Protein AF-A0A350LX52-F1 (afdb_monomer_lite)

Secondary structure (DSSP, 8-state):
--GGG------TTSS-SS-SSSHHHHHHHS----PPP-

pLDDT: mean 94.59, std 3.58, range [82.94, 98.19]

Radius of gyration: 13.13 Å; chains: 1; bounding box: 36×17×26 Å

Foldseek 3Di:
DPPVQDDDDDPDPVDQPADPPDPVSVVSRPDDDDDDDD

Structure (mmCIF, N/CA/C/O backbone):
data_AF-A0A350LX52-F1
#
_entry.id   AF-A0A350LX52-F1
#
loop_
_atom_site.group_PDB
_atom_site.id
_atom_site.type_symbol
_atom_site.label_atom_id
_atom_site.label_alt_id
_atom_site.label_comp_id
_atom_site.label_asym_id
_atom_site.label_entity_id
_atom_site.label_seq_id
_atom_site.pdbx_PDB_ins_code
_atom_site.Cartn_x
_atom_site.Cartn_y
_atom_site.Cartn_z
_atom_site.occupancy
_atom_site.B_iso_or_equiv
_atom_site.auth_seq_id
_atom_site.auth_comp_id
_atom_site.auth_asym_id
_atom_site.auth_atom_id
_atom_site.pdbx_PDB_model_num
ATOM 1 N N . VAL A 1 1 ? 21.539 -3.321 -2.612 1.00 82.94 1 VAL A N 1
ATOM 2 C CA . VAL A 1 1 ? 20.833 -3.597 -3.887 1.00 82.94 1 VAL A CA 1
ATOM 3 C C . VAL A 1 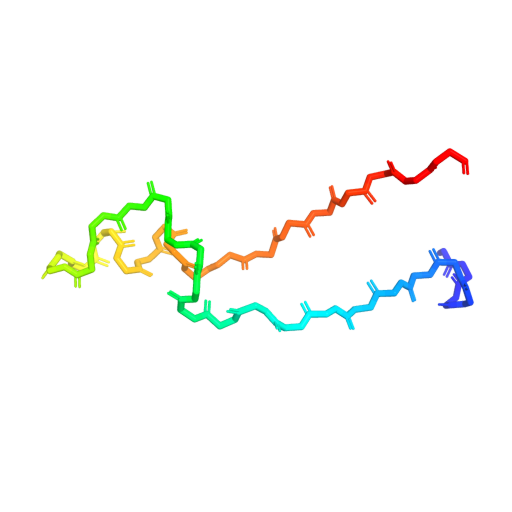1 ? 21.119 -2.428 -4.809 1.00 82.94 1 VAL A C 1
ATOM 5 O O . VAL A 1 1 ? 21.104 -1.310 -4.313 1.00 82.94 1 VAL A O 1
ATOM 8 N N . ASP A 1 2 ? 21.455 -2.670 -6.077 1.00 93.81 2 ASP A N 1
ATOM 9 C CA . ASP A 1 2 ? 21.606 -1.584 -7.057 1.00 93.81 2 ASP A CA 1
ATOM 10 C C . ASP A 1 2 ? 20.248 -0.890 -7.257 1.00 93.81 2 ASP A C 1
ATOM 12 O O . ASP A 1 2 ? 19.243 -1.573 -7.459 1.00 93.81 2 ASP A O 1
ATOM 16 N N . GLY A 1 3 ? 20.211 0.443 -7.175 1.00 93.56 3 GLY A N 1
ATOM 17 C CA . GLY A 1 3 ? 18.985 1.228 -7.322 1.00 93.56 3 GLY A CA 1
ATOM 18 C C . GLY A 1 3 ? 18.298 1.020 -8.672 1.00 93.56 3 GLY A C 1
ATOM 19 O O . GLY A 1 3 ? 17.073 1.018 -8.727 1.00 93.56 3 GLY A O 1
ATOM 20 N N . ALA A 1 4 ? 19.057 0.725 -9.733 1.00 95.19 4 ALA A N 1
ATOM 21 C CA . ALA A 1 4 ? 18.499 0.409 -11.049 1.00 95.19 4 ALA A CA 1
ATOM 22 C C . ALA A 1 4 ? 17.674 -0.894 -11.071 1.00 95.19 4 ALA A C 1
ATOM 24 O O . ALA A 1 4 ? 16.919 -1.133 -12.010 1.00 95.19 4 ALA A O 1
ATOM 25 N N . ARG A 1 5 ? 17.799 -1.745 -10.041 1.00 95.31 5 ARG A N 1
ATOM 26 C CA . ARG A 1 5 ? 17.036 -2.995 -9.889 1.00 95.31 5 ARG A CA 1
ATOM 27 C C . ARG A 1 5 ? 15.741 -2.824 -9.090 1.00 95.31 5 ARG A C 1
ATOM 29 O O . ARG A 1 5 ? 15.072 -3.823 -8.830 1.00 95.31 5 ARG A O 1
ATOM 36 N N . VAL A 1 6 ? 15.413 -1.609 -8.649 1.00 96.19 6 VAL A N 1
ATOM 37 C CA . VAL A 1 6 ? 14.235 -1.325 -7.823 1.00 96.19 6 VAL A CA 1
ATOM 38 C C . VAL A 1 6 ? 13.351 -0.310 -8.532 1.00 96.19 6 VAL A C 1
ATOM 40 O O . VAL A 1 6 ? 13.778 0.802 -8.822 1.00 96.19 6 VAL A O 1
ATOM 43 N N . GLU A 1 7 ? 12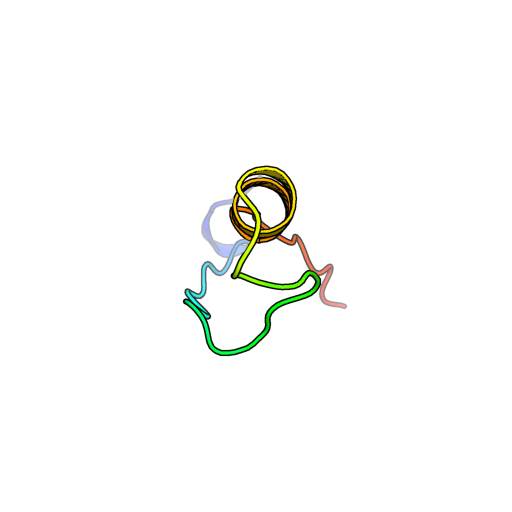.093 -0.679 -8.757 1.00 95.44 7 GLU A N 1
ATOM 44 C CA . GLU A 1 7 ? 11.058 0.236 -9.228 1.00 95.44 7 GLU A CA 1
ATOM 45 C C . GLU A 1 7 ? 10.055 0.504 -8.097 1.00 95.44 7 GLU A C 1
ATOM 47 O O . GLU A 1 7 ? 9.563 -0.429 -7.463 1.00 95.44 7 GLU A O 1
ATOM 52 N N . ALA A 1 8 ? 9.741 1.778 -7.846 1.00 95.56 8 ALA A N 1
ATOM 53 C CA . ALA A 1 8 ? 8.754 2.185 -6.850 1.00 95.56 8 ALA A CA 1
ATOM 54 C C . ALA A 1 8 ? 7.503 2.743 -7.538 1.00 95.56 8 ALA A C 1
ATOM 56 O O . ALA A 1 8 ? 7.585 3.696 -8.313 1.00 95.56 8 ALA A O 1
ATOM 57 N N . ARG A 1 9 ? 6.333 2.173 -7.228 1.00 94.44 9 ARG A N 1
ATOM 58 C CA . ARG A 1 9 ? 5.032 2.636 -7.730 1.00 94.44 9 ARG A CA 1
ATOM 59 C C . ARG A 1 9 ? 4.067 2.871 -6.574 1.00 94.44 9 ARG A C 1
ATOM 61 O O . ARG A 1 9 ? 3.945 2.036 -5.683 1.00 94.44 9 ARG A O 1
ATOM 68 N N . GLY A 1 10 ? 3.359 3.998 -6.608 1.00 94.38 10 GLY A N 1
ATOM 69 C CA . GLY A 1 10 ? 2.288 4.300 -5.660 1.00 94.38 10 GLY A CA 1
ATOM 70 C C . GLY A 1 10 ? 0.935 3.828 -6.186 1.00 94.38 10 GLY A C 1
ATOM 71 O O . GLY A 1 10 ? 0.518 4.257 -7.257 1.00 94.38 10 GLY A O 1
ATOM 72 N N . VAL A 1 11 ? 0.238 2.978 -5.426 1.00 90.56 11 VAL A N 1
ATOM 73 C CA . VAL A 1 11 ? -1.133 2.517 -5.744 1.00 90.56 11 VAL A CA 1
ATOM 74 C C . VAL A 1 11 ? -2.221 3.233 -4.933 1.00 90.56 11 VAL A C 1
ATOM 76 O O . VAL A 1 11 ? -3.408 3.105 -5.231 1.00 90.56 11 VAL A O 1
ATOM 79 N N . GLY A 1 12 ? -1.832 4.018 -3.924 1.00 89.00 12 GLY A N 1
ATOM 80 C CA . GLY A 1 12 ? -2.759 4.773 -3.082 1.00 89.00 12 GLY A CA 1
ATOM 81 C C . GLY A 1 12 ? -3.857 3.888 -2.486 1.00 89.00 12 GLY A C 1
ATOM 82 O O . GLY A 1 12 ? -3.592 2.817 -1.951 1.00 89.00 12 GLY A O 1
ATOM 83 N N . TYR A 1 13 ? -5.102 4.339 -2.601 1.00 84.75 13 TYR A N 1
ATOM 84 C CA . TYR A 1 13 ? -6.291 3.664 -2.071 1.00 84.75 13 TYR A CA 1
ATOM 85 C C . TYR A 1 13 ? -6.948 2.685 -3.061 1.00 84.75 13 TYR A C 1
ATOM 87 O O . TYR A 1 13 ? -8.029 2.175 -2.781 1.00 84.75 13 TYR A O 1
ATOM 95 N N . LEU A 1 14 ? -6.332 2.427 -4.220 1.00 92.31 14 LEU A N 1
ATOM 96 C CA . LEU A 1 14 ? -6.962 1.668 -5.308 1.00 92.31 14 LEU A CA 1
ATOM 97 C C . LEU A 1 14 ? -6.957 0.143 -5.089 1.00 92.31 14 LEU A C 1
ATOM 99 O O . LEU A 1 14 ? -7.644 -0.570 -5.813 1.00 92.31 14 LEU A O 1
ATOM 103 N N . ALA A 1 15 ? -6.210 -0.359 -4.099 1.00 93.31 15 ALA A N 1
ATOM 104 C CA . ALA A 1 15 ? -6.097 -1.788 -3.784 1.00 93.31 15 ALA A CA 1
ATOM 105 C C . ALA A 1 15 ? -6.069 -2.055 -2.258 1.00 93.31 15 ALA A C 1
ATOM 107 O O . ALA A 1 15 ? -5.026 -2.440 -1.704 1.00 93.31 15 ALA A O 1
ATOM 108 N N . PRO A 1 16 ? -7.186 -1.816 -1.542 1.00 95.50 16 PRO A N 1
ATOM 109 C CA . PRO A 1 16 ? -7.272 -2.109 -0.116 1.00 95.50 16 PRO A CA 1
ATOM 110 C C . PRO A 1 16 ? -7.287 -3.624 0.128 1.00 95.50 16 PRO A C 1
ATOM 112 O O . PRO A 1 16 ? -7.892 -4.376 -0.632 1.00 95.50 16 PRO A O 1
ATOM 115 N N . VAL A 1 17 ? -6.648 -4.066 1.212 1.00 96.25 17 VAL A N 1
ATOM 116 C CA . VAL A 1 17 ? -6.680 -5.474 1.672 1.00 96.25 17 VAL A CA 1
ATOM 117 C C . VAL A 1 17 ? -7.453 -5.642 2.978 1.00 96.25 17 VAL A C 1
ATOM 119 O O . VAL A 1 17 ? -7.718 -6.762 3.398 1.00 96.25 17 VAL A O 1
ATOM 122 N N . ALA A 1 18 ? -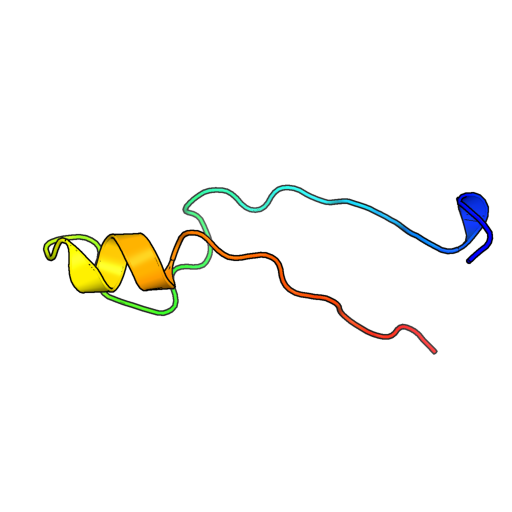7.842 -4.531 3.603 1.00 97.44 18 ALA A N 1
ATOM 123 C CA . ALA A 1 18 ? -8.730 -4.478 4.755 1.00 97.44 18 ALA A CA 1
ATOM 124 C C . ALA A 1 18 ? -9.754 -3.339 4.597 1.00 97.44 18 ALA A C 1
ATOM 126 O O . ALA A 1 18 ? -9.571 -2.428 3.782 1.00 97.44 18 ALA A O 1
ATOM 127 N N . ALA A 1 19 ? -10.834 -3.37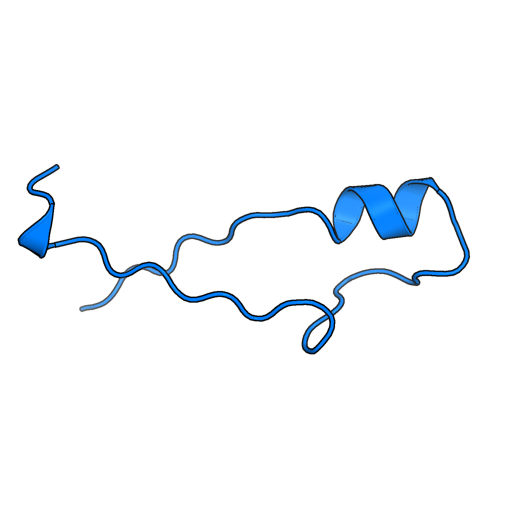7 5.381 1.00 96.69 19 ALA A N 1
ATOM 128 C CA . ALA A 1 19 ? -11.835 -2.312 5.411 1.00 96.69 19 ALA A CA 1
ATOM 129 C C . ALA A 1 19 ? -11.234 -0.985 5.922 1.00 96.69 19 ALA A C 1
ATOM 131 O O . ALA A 1 19 ? -10.356 -0.979 6.780 1.00 96.69 19 ALA A O 1
ATOM 132 N N . ASN A 1 20 ? -11.690 0.155 5.392 1.00 96.12 20 ASN A N 1
ATOM 133 C CA . ASN A 1 20 ? -11.161 1.482 5.760 1.00 96.12 20 ASN A CA 1
ATOM 134 C C . ASN A 1 20 ? -11.936 2.175 6.896 1.00 96.12 20 ASN A C 1
ATOM 136 O O . ASN A 1 20 ? -11.545 3.260 7.334 1.00 96.12 20 ASN A O 1
ATOM 140 N N . ASP A 1 21 ? -13.034 1.586 7.360 1.00 97.44 21 ASP A N 1
ATOM 141 C CA . ASP A 1 21 ? -13.900 2.133 8.410 1.00 97.44 21 ASP A CA 1
ATOM 142 C C . ASP A 1 21 ? -13.271 2.027 9.810 1.00 97.44 21 ASP A C 1
ATOM 144 O O . ASP A 1 21 ? -13.423 2.934 10.630 1.00 97.44 21 ASP A O 1
ATOM 148 N N . THR A 1 22 ? -12.455 1.005 10.054 1.00 97.69 22 THR A N 1
ATOM 149 C CA . THR A 1 22 ? -11.737 0.796 11.321 1.00 97.69 22 THR A CA 1
ATOM 150 C C . THR A 1 22 ? -10.330 1.400 11.328 1.00 97.69 22 THR A C 1
ATOM 152 O O . THR A 1 22 ? -9.681 1.566 10.290 1.00 97.69 22 THR A O 1
ATOM 155 N N . SER A 1 23 ? -9.834 1.753 12.517 1.00 98.12 23 SER A N 1
ATOM 156 C CA . SER A 1 23 ? -8.444 2.189 12.730 1.00 98.12 23 SER A CA 1
ATOM 157 C C . SER A 1 23 ? -7.451 1.116 12.304 1.00 98.12 23 SER A C 1
ATOM 159 O O . SER A 1 23 ? -6.483 1.410 11.602 1.00 98.12 23 SER A O 1
ATOM 161 N N . GLU A 1 24 ? -7.748 -0.121 12.681 1.00 98.19 24 GLU A N 1
ATOM 162 C CA . GLU A 1 24 ? -6.927 -1.304 12.468 1.00 98.19 24 GLU A CA 1
ATOM 163 C C . GLU A 1 24 ? -6.861 -1.632 10.973 1.00 98.19 24 GLU A C 1
ATOM 165 O O . GLU A 1 24 ? -5.783 -1.836 10.421 1.00 98.19 24 GLU A O 1
ATOM 170 N N . GLY A 1 25 ? -7.998 -1.589 10.271 1.00 98.12 25 GLY A N 1
ATOM 171 C CA . GLY A 1 25 ? -8.035 -1.812 8.829 1.00 98.12 25 GLY A CA 1
ATOM 172 C C . GLY A 1 25 ? -7.275 -0.742 8.037 1.00 98.12 25 GLY A C 1
ATOM 173 O O . GLY A 1 25 ? -6.519 -1.064 7.116 1.00 98.12 25 GLY A O 1
ATOM 174 N N . ARG A 1 26 ? -7.360 0.534 8.446 1.00 96.94 26 ARG A N 1
ATOM 175 C CA . ARG A 1 26 ? -6.522 1.600 7.866 1.00 96.94 26 ARG A CA 1
ATOM 176 C C . ARG A 1 26 ? -5.039 1.381 8.136 1.00 96.94 26 ARG A C 1
ATOM 178 O O . ARG A 1 26 ? -4.223 1.758 7.301 1.00 96.94 26 ARG A O 1
ATOM 185 N N . GLU A 1 27 ? -4.678 0.845 9.296 1.00 97.81 27 GLU A N 1
ATOM 186 C CA . GLU A 1 27 ? -3.291 0.506 9.618 1.00 97.81 27 GLU A CA 1
ATOM 187 C C . GLU A 1 27 ? -2.759 -0.612 8.731 1.00 97.81 27 GLU A C 1
ATOM 189 O O . GLU A 1 27 ? -1.711 -0.432 8.117 1.00 97.81 27 GLU A O 1
ATOM 194 N N . ILE A 1 28 ? -3.534 -1.679 8.541 1.00 97.56 28 ILE A N 1
ATOM 195 C CA . ILE A 1 28 ? -3.201 -2.768 7.614 1.00 97.56 28 ILE A CA 1
ATOM 196 C C . ILE A 1 28 ? -3.028 -2.244 6.177 1.00 97.56 28 ILE A C 1
ATOM 198 O O . ILE A 1 28 ? -2.121 -2.663 5.455 1.00 97.56 28 ILE A O 1
ATOM 202 N N . ASN A 1 29 ? -3.872 -1.304 5.740 1.00 97.00 29 ASN A N 1
ATOM 203 C CA . ASN A 1 29 ? -3.782 -0.735 4.394 1.00 97.00 29 ASN A CA 1
ATOM 204 C C . ASN A 1 29 ? -2.556 0.176 4.187 1.00 97.00 29 ASN A C 1
A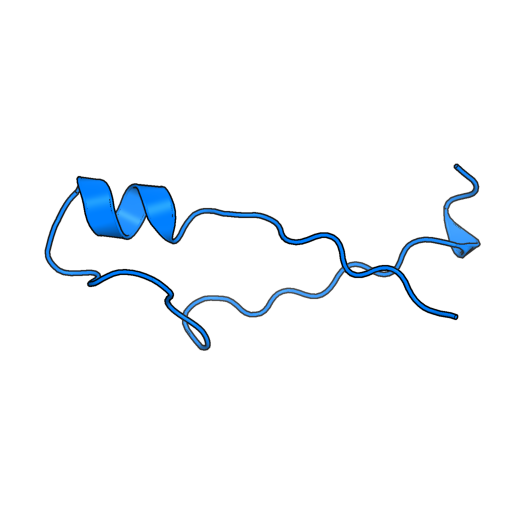TOM 206 O O . ASN A 1 29 ? -2.119 0.332 3.045 1.00 97.00 29 ASN A O 1
ATOM 210 N N . ARG A 1 30 ? -1.967 0.751 5.247 1.00 96.19 30 ARG A N 1
ATOM 211 C CA . ARG A 1 30 ? -0.722 1.538 5.170 1.00 96.19 30 ARG A CA 1
ATOM 212 C C . ARG A 1 30 ? 0.487 0.606 5.070 1.00 96.19 30 ARG A C 1
ATOM 214 O O . ARG A 1 30 ? 1.213 0.406 6.039 1.00 96.19 30 ARG A O 1
ATOM 221 N N . ARG A 1 31 ? 0.708 0.043 3.881 1.00 95.75 31 ARG A N 1
ATOM 222 C CA . ARG A 1 31 ? 1.749 -0.966 3.643 1.00 95.75 31 ARG A CA 1
ATOM 223 C C . ARG A 1 31 ? 2.568 -0.710 2.382 1.00 95.75 31 ARG A C 1
ATOM 225 O O . ARG A 1 31 ? 2.143 0.006 1.478 1.00 95.75 31 ARG A O 1
ATOM 232 N N . VAL A 1 32 ? 3.726 -1.361 2.327 1.00 96.44 32 VAL A N 1
ATOM 233 C CA . VAL A 1 32 ? 4.569 -1.490 1.135 1.00 96.44 32 VAL A CA 1
ATOM 234 C C . VAL A 1 32 ? 4.654 -2.968 0.781 1.00 96.44 32 VAL A C 1
ATOM 236 O O . VAL A 1 32 ? 4.926 -3.796 1.647 1.00 96.44 32 VAL A O 1
ATOM 239 N N . GLU A 1 33 ? 4.435 -3.293 -0.489 1.00 95.38 33 GLU A N 1
ATOM 240 C CA . GLU A 1 33 ? 4.605 -4.645 -1.018 1.00 95.38 33 GLU A CA 1
ATOM 241 C C . GLU A 1 33 ? 5.839 -4.702 -1.917 1.00 95.38 33 GLU A C 1
ATOM 243 O O . GLU A 1 33 ? 6.081 -3.799 -2.719 1.00 95.38 33 GLU A O 1
ATOM 248 N N . VAL A 1 34 ? 6.617 -5.778 -1.791 1.00 96.00 34 VAL A N 1
ATOM 249 C CA . VAL A 1 34 ? 7.784 -6.043 -2.637 1.00 96.00 34 VAL A CA 1
ATOM 250 C C . VAL A 1 34 ? 7.459 -7.228 -3.532 1.00 96.00 34 VAL A C 1
ATOM 252 O O . VAL A 1 34 ? 7.275 -8.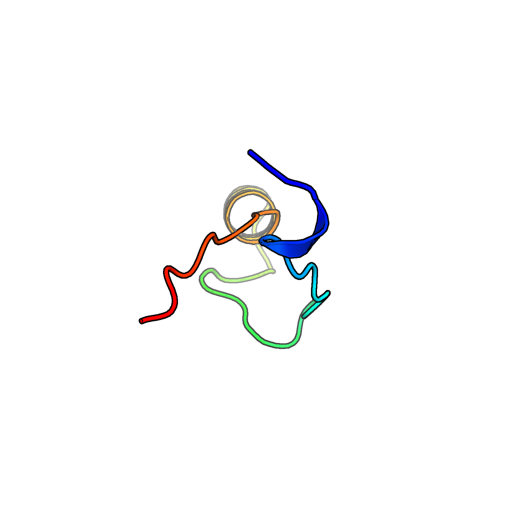344 -3.049 1.00 96.00 34 VAL A O 1
ATOM 255 N N . VAL A 1 35 ? 7.403 -6.987 -4.840 1.00 94.12 35 VAL A N 1
ATOM 256 C CA . VAL A 1 35 ? 7.152 -8.022 -5.848 1.00 94.12 35 VAL A CA 1
ATOM 257 C C . VAL A 1 35 ? 8.469 -8.372 -6.527 1.00 94.12 35 VAL A C 1
ATOM 259 O O . VAL A 1 35 ? 9.140 -7.504 -7.083 1.00 94.12 35 VAL A O 1
ATOM 262 N N . LEU A 1 36 ? 8.845 -9.649 -6.488 1.00 95.19 36 LEU A N 1
ATOM 263 C CA . LEU A 1 36 ? 10.031 -10.133 -7.182 1.00 95.19 36 LEU A CA 1
ATOM 264 C C . LEU A 1 36 ? 9.707 -10.363 -8.661 1.00 95.19 36 LEU A C 1
ATOM 266 O O . LEU A 1 36 ? 8.822 -11.149 -8.998 1.00 95.19 36 LEU A O 1
ATOM 270 N N . LEU A 1 37 ? 10.446 -9.685 -9.532 1.00 91.44 37 LEU A N 1
ATOM 271 C CA . LEU A 1 37 ? 10.364 -9.862 -10.979 1.00 91.44 37 LEU A CA 1
ATOM 272 C C . LEU A 1 37 ? 11.392 -10.909 -11.431 1.00 91.44 37 LEU A C 1
ATOM 274 O O . LEU A 1 37 ? 12.430 -11.075 -10.784 1.00 91.44 37 LEU A O 1
ATOM 278 N N . LYS A 1 38 ? 11.065 -11.642 -12.500 1.00 86.31 38 LYS A N 1
ATOM 279 C CA . LYS A 1 38 ? 11.950 -12.654 -13.095 1.00 86.31 38 LYS A CA 1
ATOM 280 C C . LYS A 1 38 ? 13.059 -12.018 -13.920 1.00 86.31 38 LYS A C 1
ATOM 282 O O . LYS A 1 38 ? 12.774 -10.987 -14.566 1.00 86.31 38 LYS A O 1
#

Sequence (38 aa):
VDGARVEARGVGYLAPVAANDTSEGREINRRVEVVLLK